Protein AF-A0A2I2ZJA7-F1 (afdb_monomer)

Near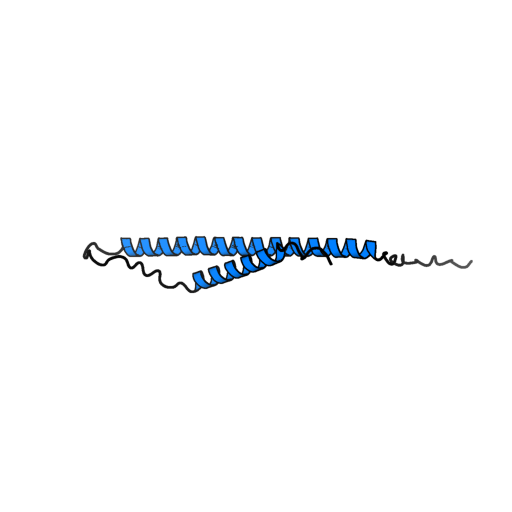est PDB structures (foldseek):
  7vvz-assembly1_V  TM=4.470E-01  e=2.959E+00  Saccharomyces cerevisiae S288C
  5j9q-assembly1_H  TM=4.223E-01  e=4.584E+00  Saccharomyces cerevisiae S288C

Sequence (113 aa):
LSAKTLGIVTPRKPVLSVSARKIKDNAADWHNLILKWETLNDAGFTTANNIANLKISLLNKDKIELDSSSPASKENEEKVCLEYNEELEKLCEELQATLDGLRMVSRPGLCLS

pLDDT: mean 77.66, std 19.42, range [35.78, 98.38]

Solvent-accessible surface area (backbone atoms only — not comparable to full-atom values): 7046 Å² total; per-residue (Å²): 136,85,83,81,81,79,75,82,74,71,80,74,78,76,83,67,52,73,68,60,46,50,56,52,50,46,54,50,51,51,52,53,49,51,53,52,49,53,53,38,49,56,50,36,52,51,38,52,49,51,51,52,52,51,52,52,51,52,56,52,51,56,51,53,59,58,74,70,55,76,98,78,79,87,89,78,82,91,68,83,69,76,67,86,49,69,68,57,50,51,42,52,52,53,38,48,54,32,51,55,51,49,56,58,71,67,39,90,75,78,82,73,131

Mean predicted aligned error: 13.77 Å

Organism: Gorilla gorilla gorilla (NCBI:txid9595)

InterPro domains:
  IPR023250 Cyclin-dependent kinase 2-interacting protein [PR02040] (20-38)
  IPR023250 Cyclin-dependent kinase 2-interacting protein [PR02040] (40-56)
  IPR023250 Cyclin-dependent kinase 2-interacting protein [PR02040] (87-102)

Secondary structure (DSSP, 8-state):
-----------PPP---HHHHHHHHHHHHHHHHHHHHHHHHHHHHHHHHHHHHHHHHHHHHHHHHHHTS-S--------------HHHHHHHHHHHHHHHHHHHHT-TTTT--

Radius of gyration: 29.77 Å; Cα contacts (8 Å, |Δi|>4): 31; chains: 1; bounding box: 44×51×97 Å

Structure (mmCIF, N/CA/C/O backbone):
data_AF-A0A2I2ZJA7-F1
#
_entry.id   AF-A0A2I2ZJA7-F1
#
loop_
_atom_site.group_PDB
_atom_site.id
_atom_site.type_symbol
_atom_site.label_atom_id
_atom_site.label_alt_id
_atom_site.label_comp_id
_atom_site.label_asym_id
_atom_site.label_entity_id
_atom_site.label_seq_id
_atom_site.pdbx_PDB_ins_code
_atom_site.Cartn_x
_atom_site.Cartn_y
_atom_site.Cartn_z
_atom_site.occupancy
_atom_site.B_iso_or_equiv
_atom_site.auth_seq_id
_atom_site.auth_comp_id
_atom_site.auth_asym_id
_atom_site.auth_atom_id
_atom_site.pdbx_PDB_model_num
ATOM 1 N N . LEU A 1 1 ? 24.033 38.980 -51.776 1.00 39.03 1 LEU A N 1
ATOM 2 C CA . LEU A 1 1 ? 24.802 37.985 -50.991 1.00 39.03 1 LEU A CA 1
ATOM 3 C C . LEU A 1 1 ? 23.810 37.218 -50.125 1.00 39.03 1 LEU A C 1
ATOM 5 O O . LEU A 1 1 ? 23.237 37.800 -49.218 1.00 39.03 1 LEU A O 1
ATOM 9 N N . SER A 1 2 ? 23.502 35.976 -50.507 1.00 35.78 2 SER A N 1
ATOM 10 C CA . SER A 1 2 ? 22.451 35.152 -49.894 1.00 35.78 2 SER A CA 1
ATOM 11 C C . SER A 1 2 ? 22.894 34.631 -48.527 1.00 35.78 2 SER A C 1
ATOM 13 O O . SER A 1 2 ? 23.927 33.967 -48.431 1.00 35.78 2 SER A O 1
ATOM 15 N N . ALA A 1 3 ? 22.103 34.907 -47.490 1.00 47.34 3 ALA A N 1
ATOM 16 C CA . ALA A 1 3 ? 22.271 34.342 -46.158 1.00 47.34 3 ALA A CA 1
ATOM 17 C C . ALA A 1 3 ? 22.074 32.817 -46.210 1.00 47.34 3 ALA A C 1
ATOM 19 O O . ALA A 1 3 ? 21.063 32.330 -46.717 1.00 47.34 3 ALA A O 1
ATOM 20 N N . LYS A 1 4 ? 23.058 32.058 -45.718 1.00 46.59 4 LYS A N 1
ATOM 21 C CA . LYS A 1 4 ? 22.957 30.604 -45.558 1.00 46.59 4 LYS A CA 1
ATOM 22 C C . LYS A 1 4 ? 22.394 30.312 -44.171 1.00 46.59 4 LYS A C 1
ATOM 24 O O . LYS A 1 4 ? 23.106 30.411 -43.177 1.00 46.59 4 LYS A O 1
ATOM 29 N N . THR A 1 5 ? 21.115 29.963 -44.120 1.00 48.91 5 THR A N 1
ATOM 30 C CA . THR A 1 5 ? 20.448 29.430 -42.931 1.00 48.91 5 THR A CA 1
ATOM 31 C C . THR A 1 5 ? 21.079 28.084 -42.570 1.00 48.91 5 THR A C 1
ATOM 33 O O . THR A 1 5 ? 20.912 27.099 -43.289 1.00 48.91 5 THR A O 1
ATOM 36 N N . LEU A 1 6 ? 21.831 28.042 -41.469 1.00 50.38 6 LEU A N 1
ATOM 37 C CA . LEU A 1 6 ? 22.267 26.804 -40.824 1.00 50.38 6 LEU A CA 1
ATOM 38 C C . LEU A 1 6 ? 21.022 26.102 -40.277 1.00 50.38 6 LEU A C 1
ATOM 40 O O . LEU A 1 6 ? 20.464 26.501 -39.257 1.00 50.38 6 LEU A O 1
ATOM 44 N N . GLY A 1 7 ? 20.556 25.084 -40.999 1.00 50.22 7 GLY A N 1
ATOM 45 C CA . GLY A 1 7 ? 19.498 24.203 -40.529 1.00 50.22 7 GLY A CA 1
ATOM 46 C C . GLY A 1 7 ? 19.922 23.560 -39.213 1.00 50.22 7 GLY A C 1
ATOM 47 O O . GLY A 1 7 ? 20.906 22.824 -39.165 1.00 50.22 7 GLY A O 1
ATOM 48 N N . ILE A 1 8 ? 19.178 23.848 -38.147 1.00 54.09 8 ILE A N 1
ATOM 49 C CA . ILE A 1 8 ? 19.266 23.134 -36.876 1.00 54.09 8 ILE A CA 1
ATOM 50 C C . ILE A 1 8 ? 18.822 21.698 -37.159 1.00 54.09 8 ILE A C 1
ATOM 52 O O . ILE A 1 8 ? 17.633 21.383 -37.183 1.00 54.09 8 ILE A O 1
ATOM 56 N N . VAL A 1 9 ? 19.790 20.823 -37.430 1.00 58.50 9 VAL A N 1
ATOM 57 C CA . VAL A 1 9 ? 19.572 19.380 -37.414 1.00 58.50 9 VAL A CA 1
ATOM 58 C C . VAL A 1 9 ? 19.369 19.020 -35.953 1.00 58.50 9 VAL A C 1
ATOM 60 O O . VAL A 1 9 ? 20.319 18.933 -35.179 1.00 58.50 9 VAL A O 1
ATOM 63 N N . THR A 1 10 ? 18.112 18.860 -35.551 1.00 59.50 10 THR A N 1
ATOM 64 C CA . THR A 1 10 ? 17.778 18.260 -34.262 1.00 59.50 10 THR A CA 1
ATOM 65 C C . THR A 1 10 ? 18.471 16.895 -34.217 1.00 59.50 10 THR A C 1
ATOM 67 O O . THR A 1 10 ? 18.265 16.105 -35.147 1.00 59.50 10 THR A O 1
ATOM 70 N N . PRO A 1 11 ? 19.303 16.588 -33.202 1.00 55.91 11 PRO A N 1
ATOM 71 C CA . PRO A 1 11 ? 19.924 15.277 -33.095 1.00 55.91 11 PRO A CA 1
ATOM 72 C C . PRO A 1 11 ? 18.811 14.234 -33.041 1.00 55.91 11 PRO A C 1
ATOM 74 O O . PRO A 1 11 ? 18.062 14.156 -32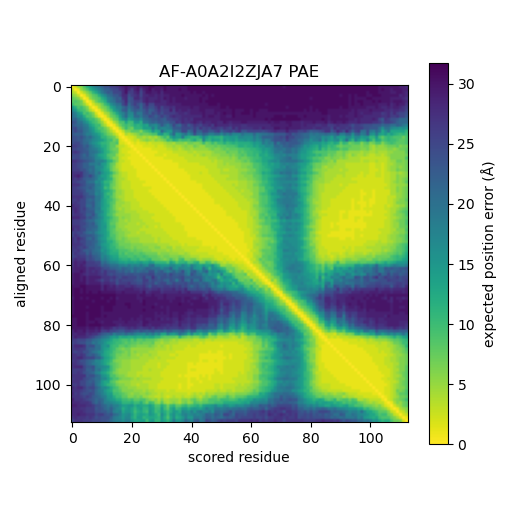.064 1.00 55.91 11 PRO A O 1
ATOM 77 N N . ARG A 1 12 ? 18.638 13.463 -34.121 1.00 64.12 12 ARG A N 1
ATOM 78 C CA . ARG A 1 12 ? 17.697 12.344 -34.119 1.00 64.12 12 ARG A CA 1
ATOM 79 C C . ARG A 1 12 ? 18.189 11.391 -33.040 1.00 64.12 12 ARG A C 1
ATOM 81 O O . ARG A 1 12 ? 19.308 10.894 -33.146 1.00 64.12 12 ARG A O 1
ATOM 88 N N . LYS A 1 13 ? 17.385 11.195 -31.988 1.00 64.19 13 LYS A N 1
ATOM 89 C CA . LYS A 1 13 ? 17.705 10.267 -30.896 1.00 64.19 13 LYS A CA 1
ATOM 90 C C . LYS A 1 13 ? 18.180 8.948 -31.519 1.00 64.19 13 LYS A C 1
ATOM 92 O O . LYS A 1 13 ? 17.409 8.360 -32.283 1.00 64.19 13 LYS A O 1
ATOM 97 N N . PRO A 1 14 ? 19.417 8.499 -31.245 1.00 65.81 14 PRO A N 1
ATOM 98 C CA . PRO A 1 14 ? 19.896 7.226 -31.752 1.00 65.81 14 PRO A CA 1
ATOM 99 C C . PRO A 1 14 ? 18.916 6.131 -31.335 1.00 65.81 14 PRO A C 1
ATOM 101 O O . PRO A 1 14 ? 18.520 6.060 -30.167 1.00 65.81 14 PRO A O 1
ATOM 104 N N . VAL A 1 15 ? 18.497 5.292 -32.283 1.00 66.12 15 VAL A N 1
ATOM 105 C CA . VAL A 1 15 ? 17.719 4.100 -31.949 1.00 66.12 15 VAL A CA 1
ATOM 106 C C . VAL A 1 15 ? 18.648 3.201 -31.147 1.00 66.12 15 VAL A C 1
ATOM 108 O O . VAL A 1 15 ? 19.607 2.653 -31.684 1.00 66.12 15 VAL A O 1
ATOM 111 N N . LEU A 1 16 ? 18.399 3.114 -29.840 1.00 70.12 16 LEU A N 1
ATOM 112 C CA . LEU A 1 16 ? 19.193 2.280 -28.946 1.00 70.12 16 LEU A CA 1
ATOM 113 C C . LEU A 1 16 ? 19.190 0.836 -29.451 1.00 70.12 16 LEU A C 1
ATOM 115 O O . LEU A 1 16 ? 18.149 0.322 -29.883 1.00 70.12 16 LEU A O 1
ATOM 119 N N . SER A 1 17 ? 20.346 0.181 -29.349 1.00 80.75 17 SER A N 1
ATOM 120 C CA . SER A 1 17 ? 20.433 -1.263 -29.529 1.00 80.75 17 SER A CA 1
ATOM 121 C C . SER A 1 17 ? 19.458 -1.965 -28.577 1.00 80.75 17 SER A C 1
ATOM 123 O O . SER A 1 17 ? 19.095 -1.442 -27.518 1.00 80.75 17 SER A O 1
ATOM 125 N N . VAL A 1 18 ? 19.029 -3.172 -28.944 1.00 77.69 18 VAL A N 1
ATOM 126 C CA . VAL A 1 18 ? 18.103 -3.969 -28.125 1.00 77.69 18 VAL A CA 1
ATOM 127 C C . VAL A 1 18 ? 18.649 -4.166 -26.703 1.00 77.69 18 VAL A C 1
ATOM 129 O O . VAL A 1 18 ? 17.889 -4.064 -25.744 1.00 77.69 18 VAL A O 1
ATOM 132 N N . SER A 1 19 ? 19.963 -4.360 -26.549 1.00 81.50 19 SER A N 1
ATOM 133 C CA . SER A 1 19 ? 20.619 -4.494 -25.241 1.00 81.50 19 SER A CA 1
ATOM 134 C C . SER A 1 19 ? 20.579 -3.209 -24.410 1.00 81.50 19 SER A C 1
ATOM 136 O O . SER A 1 19 ? 20.258 -3.263 -23.226 1.00 81.50 19 SER A O 1
ATOM 138 N N . ALA A 1 20 ? 20.833 -2.046 -25.017 1.00 86.00 20 ALA A N 1
ATOM 139 C CA . ALA A 1 20 ? 20.772 -0.763 -24.317 1.00 86.00 20 ALA A CA 1
ATOM 140 C C . ALA A 1 20 ? 19.340 -0.404 -23.884 1.00 86.00 20 ALA A C 1
ATOM 142 O O . ALA A 1 20 ? 19.147 0.182 -22.820 1.00 86.00 20 ALA A O 1
ATOM 143 N N . ARG A 1 21 ? 18.327 -0.788 -24.676 1.00 86.12 21 ARG A N 1
ATOM 144 C CA . ARG A 1 21 ? 16.916 -0.621 -24.300 1.00 86.12 21 ARG A CA 1
ATOM 145 C C . ARG A 1 21 ? 16.563 -1.458 -23.068 1.00 86.12 21 ARG A C 1
ATOM 147 O O . ARG A 1 21 ? 16.060 -0.888 -22.111 1.00 86.12 21 ARG A O 1
ATOM 154 N N . LYS A 1 22 ? 16.926 -2.746 -23.054 1.00 88.25 22 LYS A N 1
ATOM 155 C CA . LYS A 1 22 ? 16.681 -3.647 -21.912 1.00 88.25 22 LYS A CA 1
ATOM 156 C C . LYS A 1 22 ? 17.288 -3.143 -20.604 1.00 88.25 22 LYS A C 1
ATOM 158 O O . LYS A 1 22 ? 16.632 -3.166 -19.577 1.00 88.25 22 LYS A O 1
ATOM 163 N N . ILE A 1 23 ? 18.525 -2.642 -20.638 1.00 89.31 23 ILE A N 1
ATOM 164 C CA . ILE A 1 23 ? 19.180 -2.097 -19.435 1.00 89.31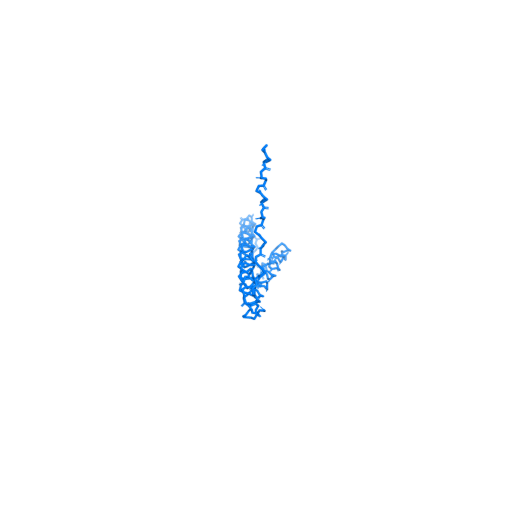 23 ILE A CA 1
ATOM 165 C C . ILE A 1 23 ? 18.399 -0.901 -18.878 1.00 89.31 23 ILE A C 1
ATOM 167 O O . ILE A 1 23 ? 18.204 -0.792 -17.671 1.00 89.31 23 ILE A O 1
ATOM 171 N N . LYS A 1 24 ? 17.948 -0.005 -19.760 1.00 90.81 24 LYS A N 1
ATOM 172 C CA . LYS A 1 24 ? 17.162 1.167 -19.371 1.00 90.81 24 LYS A CA 1
ATOM 173 C C . LYS A 1 24 ? 15.791 0.768 -18.815 1.00 90.81 24 LYS A C 1
ATOM 175 O O . LYS A 1 24 ? 15.359 1.359 -17.832 1.00 90.81 24 LYS A O 1
ATOM 180 N N . ASP A 1 25 ? 15.134 -0.212 -19.429 1.00 88.94 25 ASP A N 1
ATOM 181 C CA . ASP A 1 25 ? 13.830 -0.701 -18.976 1.00 88.94 25 ASP A CA 1
ATOM 182 C C . ASP A 1 25 ? 13.967 -1.376 -17.595 1.00 88.94 25 ASP A C 1
ATOM 184 O O . ASP A 1 25 ? 13.273 -0.980 -16.665 1.00 88.94 25 ASP A O 1
ATOM 188 N N . ASN A 1 26 ? 14.990 -2.216 -17.388 1.00 89.62 26 ASN A N 1
ATOM 189 C CA . ASN A 1 26 ? 15.303 -2.791 -16.073 1.00 89.62 26 ASN A CA 1
ATOM 190 C C . ASN A 1 26 ? 15.561 -1.717 -15.008 1.00 89.62 26 ASN A C 1
ATOM 192 O O . ASN A 1 26 ? 15.093 -1.834 -13.880 1.00 89.62 26 ASN A O 1
ATOM 196 N N . ALA A 1 27 ? 16.315 -0.663 -15.338 1.00 93.12 27 ALA A N 1
ATOM 197 C CA . ALA A 1 27 ? 16.563 0.433 -14.401 1.00 93.12 27 ALA A CA 1
ATOM 198 C C . ALA A 1 27 ? 15.261 1.151 -14.001 1.00 93.12 27 ALA A C 1
ATOM 200 O O . ALA A 1 27 ? 15.093 1.514 -12.836 1.00 93.12 27 ALA A O 1
ATOM 201 N N . ALA A 1 28 ? 14.335 1.328 -14.948 1.00 92.25 28 ALA A N 1
ATOM 202 C CA . ALA A 1 28 ? 13.018 1.884 -14.664 1.00 92.25 28 ALA A CA 1
ATOM 203 C C . ALA A 1 28 ? 12.182 0.942 -13.783 1.00 92.25 28 ALA A C 1
ATOM 205 O O . ALA A 1 28 ? 11.539 1.406 -12.845 1.00 92.25 28 ALA A O 1
ATOM 206 N N . ASP A 1 29 ? 12.237 -0.368 -14.024 1.00 90.19 29 ASP A N 1
ATOM 207 C CA . ASP A 1 29 ? 11.541 -1.358 -13.200 1.00 90.19 29 ASP A CA 1
ATOM 208 C C . ASP A 1 29 ? 12.057 -1.358 -11.759 1.00 90.19 29 ASP A C 1
ATOM 210 O O . ASP A 1 29 ? 11.257 -1.303 -10.825 1.00 90.19 29 ASP A O 1
ATOM 214 N N . TRP A 1 30 ? 13.377 -1.306 -11.557 1.00 92.56 30 TRP A N 1
ATOM 215 C CA . TRP A 1 30 ? 13.972 -1.157 -10.225 1.00 92.56 30 TRP A CA 1
ATOM 216 C C . TRP A 1 30 ? 13.520 0.122 -9.526 1.00 92.56 30 TRP A C 1
ATOM 218 O O . TRP A 1 30 ? 13.142 0.076 -8.358 1.00 92.56 30 TRP A O 1
ATOM 228 N N . HIS A 1 31 ? 13.511 1.251 -10.236 1.00 94.44 31 HIS A N 1
ATOM 229 C CA . HIS A 1 31 ? 13.014 2.509 -9.683 1.00 94.44 31 HIS A CA 1
ATOM 230 C C . HIS A 1 31 ? 11.546 2.396 -9.246 1.00 94.44 31 HIS A C 1
ATOM 232 O O . HIS A 1 31 ? 11.200 2.781 -8.131 1.00 94.44 31 HIS A O 1
ATOM 238 N N . ASN A 1 32 ? 10.698 1.804 -10.088 1.00 92.94 32 ASN A N 1
ATOM 239 C CA . ASN A 1 32 ? 9.285 1.597 -9.784 1.00 92.94 32 ASN A CA 1
ATOM 240 C C . ASN A 1 32 ? 9.077 0.645 -8.596 1.00 92.94 32 ASN A C 1
ATOM 242 O O . ASN A 1 32 ? 8.161 0.851 -7.801 1.00 92.94 32 ASN A O 1
ATOM 246 N N . LEU A 1 33 ? 9.901 -0.400 -8.468 1.00 92.38 33 LEU A N 1
ATOM 247 C CA . LEU A 1 33 ? 9.849 -1.333 -7.340 1.00 92.38 33 LEU A CA 1
ATOM 248 C C . LEU A 1 33 ? 10.247 -0.653 -6.028 1.00 92.38 33 LEU A C 1
ATOM 250 O O . LEU A 1 33 ? 9.543 -0.821 -5.036 1.00 92.38 33 LEU A O 1
ATOM 254 N N . ILE A 1 34 ? 11.318 0.145 -6.033 1.00 94.00 34 ILE A N 1
ATOM 255 C CA . ILE A 1 34 ? 11.758 0.913 -4.859 1.00 94.00 34 ILE A CA 1
ATOM 256 C C . ILE A 1 34 ? 10.669 1.902 -4.436 1.00 94.00 34 ILE A C 1
ATOM 258 O O . ILE A 1 34 ? 10.281 1.920 -3.274 1.00 94.00 34 ILE A O 1
ATOM 262 N N . LEU A 1 35 ? 10.100 2.652 -5.381 1.00 95.56 35 LEU A N 1
ATOM 263 C CA . LEU A 1 35 ? 9.052 3.627 -5.076 1.00 95.56 35 LEU A CA 1
ATOM 264 C C . LEU A 1 35 ? 7.795 2.963 -4.487 1.00 95.56 35 LEU A C 1
ATOM 266 O O . LEU A 1 35 ? 7.201 3.472 -3.534 1.00 95.56 35 LEU A O 1
ATOM 270 N N . LYS A 1 36 ? 7.398 1.793 -5.010 1.00 95.38 36 LYS A N 1
ATOM 271 C CA . LYS A 1 36 ? 6.303 0.991 -4.435 1.00 95.38 36 LYS A CA 1
ATOM 272 C C . LYS A 1 36 ? 6.634 0.494 -3.029 1.00 95.38 36 LYS A C 1
ATOM 274 O O . LYS A 1 36 ? 5.766 0.538 -2.164 1.00 95.38 36 LYS A O 1
ATOM 279 N N . TRP A 1 37 ? 7.860 0.022 -2.809 1.00 96.38 37 TRP A N 1
ATOM 280 C CA . TRP A 1 37 ? 8.335 -0.429 -1.500 1.00 96.38 37 TRP A CA 1
ATOM 281 C C . TRP A 1 37 ? 8.274 0.691 -0.458 1.00 96.38 37 TRP A C 1
ATOM 283 O O . TRP A 1 37 ? 7.735 0.486 0.624 1.00 96.38 37 TRP A O 1
ATOM 293 N N . GLU A 1 38 ? 8.789 1.876 -0.791 1.00 97.12 38 GLU A N 1
ATOM 294 C CA . GLU A 1 38 ? 8.762 3.052 0.088 1.00 97.12 38 GLU A CA 1
ATOM 295 C C . GLU A 1 38 ? 7.323 3.444 0.438 1.00 97.12 38 GLU A C 1
ATOM 297 O O . GLU A 1 38 ? 6.983 3.539 1.613 1.00 97.12 38 GLU A O 1
ATOM 302 N N . THR A 1 39 ? 6.448 3.531 -0.570 1.00 97.69 39 THR A N 1
ATOM 303 C CA . THR A 1 39 ? 5.027 3.864 -0.370 1.00 97.69 39 THR A CA 1
ATOM 304 C C . THR A 1 39 ? 4.329 2.873 0.568 1.00 97.69 39 THR A C 1
ATOM 306 O O . THR A 1 39 ? 3.581 3.275 1.457 1.00 97.69 39 THR A O 1
ATOM 309 N N . LEU A 1 40 ? 4.562 1.569 0.380 1.00 97.50 40 LEU A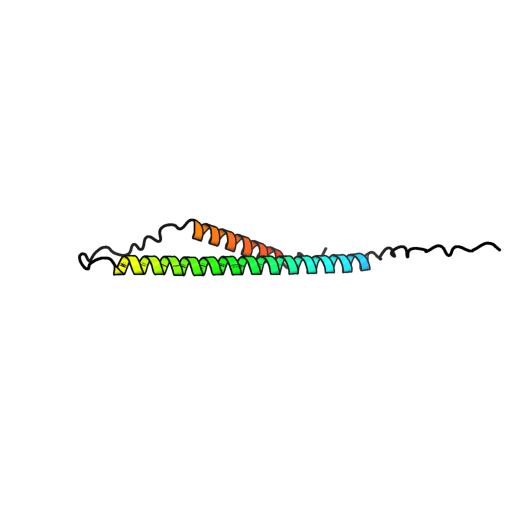 N 1
ATOM 310 C CA . LEU A 1 40 ? 3.973 0.533 1.229 1.00 97.50 40 LEU A CA 1
ATOM 311 C C . LEU A 1 40 ? 4.530 0.575 2.657 1.00 97.50 40 LEU A C 1
ATOM 313 O O . LEU A 1 40 ? 3.776 0.371 3.603 1.00 97.50 40 LEU A O 1
ATOM 317 N N . ASN A 1 41 ? 5.820 0.861 2.839 1.00 97.44 41 ASN A N 1
ATOM 318 C CA . ASN A 1 41 ? 6.394 1.004 4.176 1.00 97.44 41 ASN A CA 1
ATOM 319 C C . ASN A 1 41 ? 5.819 2.199 4.930 1.00 97.44 41 ASN A C 1
ATOM 321 O O . ASN A 1 41 ? 5.473 2.055 6.102 1.00 97.44 41 ASN A O 1
ATOM 325 N N . ASP A 1 42 ? 5.691 3.350 4.271 1.00 98.25 42 ASP A N 1
ATOM 326 C CA . ASP A 1 42 ? 5.126 4.553 4.884 1.00 98.25 42 ASP A CA 1
ATOM 327 C C . ASP A 1 42 ? 3.665 4.328 5.295 1.00 98.25 42 ASP A C 1
ATOM 329 O O . ASP A 1 42 ? 3.267 4.670 6.415 1.00 98.25 42 ASP A O 1
ATOM 333 N N . ALA A 1 43 ? 2.879 3.685 4.422 1.00 97.75 43 ALA A N 1
ATOM 334 C CA . ALA A 1 43 ? 1.512 3.278 4.730 1.00 97.75 43 ALA A CA 1
ATOM 335 C C . ALA A 1 43 ? 1.478 2.314 5.927 1.00 97.75 43 ALA A C 1
ATOM 337 O O . ALA A 1 43 ? 0.806 2.586 6.919 1.00 97.75 43 ALA A O 1
ATOM 338 N N . GLY A 1 44 ? 2.275 1.242 5.893 1.00 98.00 44 GLY A N 1
ATOM 339 C CA . GLY A 1 44 ? 2.315 0.236 6.955 1.00 98.00 44 GLY A CA 1
ATOM 340 C C . GLY A 1 44 ? 2.732 0.808 8.310 1.00 98.00 44 GLY A C 1
ATOM 341 O O . GLY A 1 44 ? 2.128 0.473 9.330 1.00 98.00 44 GLY A O 1
ATOM 342 N N . PHE A 1 45 ? 3.717 1.711 8.333 1.00 98.25 45 PHE A N 1
ATOM 343 C CA . PHE A 1 45 ? 4.146 2.389 9.556 1.00 98.25 45 PHE A CA 1
ATOM 344 C C . PHE A 1 45 ? 3.049 3.304 10.108 1.00 98.25 45 PHE A C 1
ATOM 346 O O . PHE A 1 45 ? 2.783 3.298 11.311 1.00 98.25 45 PHE A O 1
ATOM 353 N N . THR A 1 46 ? 2.370 4.045 9.231 1.00 98.38 46 THR A N 1
ATOM 354 C CA . THR A 1 46 ? 1.247 4.910 9.611 1.00 98.38 46 THR A CA 1
ATOM 355 C C . THR A 1 46 ? 0.102 4.094 10.212 1.00 98.38 46 THR A C 1
ATOM 357 O O . THR A 1 46 ? -0.361 4.403 11.311 1.00 98.38 46 THR A O 1
ATOM 360 N N . THR A 1 47 ? -0.314 3.013 9.550 1.00 98.12 47 THR A N 1
ATOM 361 C CA . THR A 1 47 ? -1.389 2.135 10.030 1.00 98.12 47 THR A CA 1
ATOM 362 C C . THR A 1 47 ? -1.016 1.468 11.355 1.00 98.12 47 THR A C 1
ATOM 364 O O . THR A 1 47 ? -1.818 1.470 12.289 1.00 98.12 47 THR A O 1
ATOM 367 N N . ALA A 1 48 ? 0.218 0.971 11.500 1.00 98.06 48 ALA A N 1
ATOM 368 C CA . ALA A 1 48 ? 0.699 0.387 12.754 1.00 98.06 48 ALA A CA 1
ATOM 369 C C . ALA A 1 48 ? 0.713 1.402 13.912 1.00 98.06 48 ALA A C 1
ATOM 371 O O . ALA A 1 48 ? 0.314 1.073 15.032 1.00 98.06 48 ALA A O 1
ATOM 372 N N . ASN A 1 49 ? 1.122 2.646 13.648 1.00 98.00 49 ASN A N 1
ATOM 373 C CA . ASN A 1 49 ? 1.086 3.723 14.634 1.00 98.00 49 ASN A CA 1
ATOM 374 C C . ASN A 1 49 ? -0.354 4.061 15.054 1.00 98.00 49 ASN A C 1
ATOM 376 O O . ASN A 1 49 ? -0.630 4.219 16.242 1.00 98.00 49 ASN A O 1
ATOM 380 N N . ASN A 1 50 ? -1.293 4.105 14.104 1.00 97.38 50 ASN A N 1
ATOM 381 C CA . ASN A 1 50 ? -2.712 4.322 14.396 1.00 97.38 50 ASN A CA 1
ATOM 382 C C . ASN A 1 50 ? -3.288 3.199 15.268 1.00 97.38 50 ASN A C 1
ATOM 384 O O . ASN A 1 50 ? -3.956 3.486 16.259 1.00 97.38 50 ASN A O 1
ATOM 388 N N . ILE A 1 51 ? -2.951 1.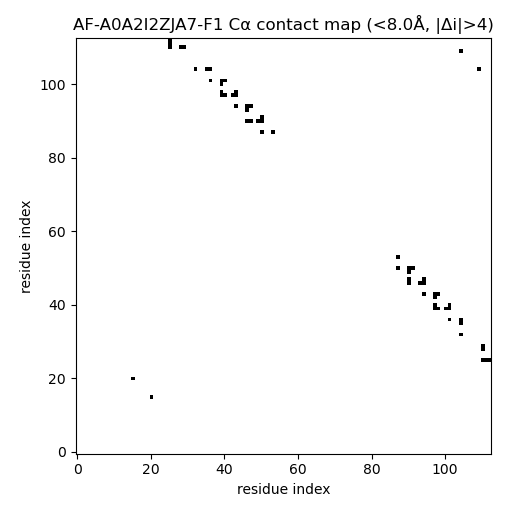936 14.978 1.00 96.19 51 ILE A N 1
ATOM 389 C CA . ILE A 1 51 ? -3.330 0.782 15.810 1.00 96.19 51 ILE A CA 1
ATOM 390 C C . ILE A 1 51 ? -2.799 0.938 17.239 1.00 96.19 51 ILE A C 1
ATOM 392 O O . ILE A 1 51 ? -3.536 0.716 18.202 1.00 96.19 51 ILE A O 1
ATOM 396 N N . ALA A 1 52 ? -1.528 1.316 17.396 1.00 95.75 52 ALA A N 1
ATOM 397 C CA . ALA A 1 52 ? -0.925 1.509 18.711 1.00 95.75 52 ALA A CA 1
ATOM 398 C C . ALA A 1 52 ? -1.627 2.628 19.497 1.00 95.75 52 ALA A C 1
ATOM 400 O O . ALA A 1 52 ? -2.003 2.424 20.652 1.00 95.75 52 ALA A O 1
ATOM 401 N N . ASN A 1 53 ? -1.871 3.775 18.858 1.00 95.06 53 ASN A N 1
ATOM 402 C CA . ASN A 1 53 ? -2.557 4.909 19.477 1.00 95.06 53 ASN A CA 1
ATOM 403 C C . ASN A 1 53 ? -4.004 4.569 19.863 1.00 95.06 53 ASN A C 1
ATOM 405 O O . ASN A 1 53 ? -4.448 4.921 20.960 1.00 95.06 53 ASN A O 1
ATOM 409 N N . LEU A 1 54 ? -4.723 3.839 19.005 1.00 93.00 54 LEU A N 1
ATOM 410 C CA . LEU A 1 54 ? -6.086 3.388 19.276 1.00 93.00 54 LEU A CA 1
ATOM 411 C C . LEU A 1 54 ? -6.118 2.445 20.483 1.00 93.00 54 LEU A C 1
ATOM 413 O O . LEU A 1 54 ? -6.892 2.662 21.412 1.00 93.00 54 LEU A O 1
ATOM 417 N N . LYS A 1 55 ? -5.212 1.459 20.536 1.00 90.06 55 LYS A N 1
ATOM 418 C CA . LYS A 1 55 ? -5.087 0.553 21.688 1.00 90.06 55 LYS A CA 1
ATOM 419 C C . LYS A 1 55 ? -4.766 1.291 22.986 1.00 90.06 55 LYS A C 1
ATOM 421 O O . LYS A 1 55 ? -5.379 0.993 24.005 1.00 90.06 55 LYS A O 1
ATOM 426 N N . ILE A 1 56 ? -3.850 2.262 22.963 1.00 91.06 56 ILE A N 1
ATOM 427 C CA . ILE A 1 56 ? -3.542 3.090 24.143 1.00 91.06 56 ILE A CA 1
ATOM 428 C C . ILE A 1 56 ? -4.790 3.857 24.605 1.00 91.06 56 ILE A C 1
ATOM 430 O O . ILE A 1 56 ? -5.061 3.936 25.802 1.00 91.06 56 ILE A O 1
ATOM 434 N N . SER A 1 57 ? -5.566 4.398 23.665 1.00 88.44 57 SER A N 1
ATOM 435 C CA . SER A 1 57 ? -6.770 5.183 23.962 1.00 88.44 57 SER A CA 1
ATOM 436 C C . SER A 1 57 ? -7.884 4.324 24.563 1.00 88.44 57 SER A C 1
ATOM 438 O O . SER A 1 57 ? -8.487 4.729 25.555 1.00 88.44 57 SER A O 1
ATOM 440 N N . LEU A 1 58 ? -8.104 3.122 24.020 1.00 86.38 58 LEU A N 1
ATOM 441 C CA . LEU A 1 58 ? -9.057 2.146 24.557 1.00 86.38 58 LEU A CA 1
ATOM 442 C C . LEU A 1 58 ? -8.686 1.738 25.988 1.00 86.38 58 LEU A C 1
ATOM 444 O O . LEU A 1 58 ? -9.499 1.886 26.895 1.00 86.38 58 LEU A O 1
ATOM 448 N N . LEU A 1 59 ? -7.422 1.364 26.220 1.00 84.25 59 LEU A N 1
ATOM 449 C CA . LEU A 1 59 ? -6.934 0.992 27.554 1.00 84.25 59 LEU A CA 1
ATOM 450 C C . LEU A 1 59 ? -7.071 2.132 28.578 1.00 84.25 59 LEU A C 1
ATOM 452 O O . LEU A 1 59 ? -7.378 1.894 29.746 1.00 84.25 59 LEU A O 1
ATOM 456 N N . ASN A 1 60 ? -6.844 3.379 28.156 1.00 81.81 60 ASN A N 1
ATOM 457 C CA . ASN A 1 60 ? -7.003 4.542 29.027 1.00 81.81 60 ASN A CA 1
ATOM 458 C C . ASN A 1 60 ? -8.475 4.823 29.363 1.00 81.81 60 ASN A C 1
ATOM 460 O O . ASN A 1 60 ? -8.761 5.227 30.490 1.00 81.81 60 ASN A O 1
ATOM 464 N N . LYS A 1 61 ? -9.399 4.608 28.418 1.00 75.56 61 LYS A N 1
ATOM 465 C CA . LYS A 1 61 ? -10.844 4.760 28.647 1.00 75.56 61 LYS A CA 1
ATOM 466 C C . LYS A 1 61 ? -11.343 3.734 29.666 1.00 75.56 61 LYS A C 1
ATOM 468 O O . LYS A 1 61 ? -12.000 4.114 30.633 1.00 75.56 61 LYS A O 1
ATOM 473 N N . ASP A 1 62 ? -10.931 2.478 29.509 1.00 67.00 62 ASP A N 1
ATOM 474 C CA . ASP A 1 62 ? -11.310 1.381 30.406 1.00 67.00 62 ASP A CA 1
ATOM 475 C C . ASP A 1 62 ? -10.809 1.618 31.839 1.00 67.00 62 ASP A C 1
ATOM 477 O O . ASP A 1 62 ? -11.518 1.359 32.811 1.00 67.00 62 ASP A O 1
ATOM 481 N N . LYS A 1 63 ? -9.604 2.185 31.991 1.00 70.00 63 LYS A N 1
ATOM 482 C CA . LYS A 1 63 ? -9.045 2.534 33.305 1.00 70.00 63 LYS A CA 1
ATOM 483 C C . LYS A 1 63 ? -9.858 3.619 34.027 1.00 70.00 63 LYS A C 1
ATOM 485 O O . LYS A 1 63 ? -10.076 3.512 35.230 1.00 70.00 63 LYS A O 1
ATOM 490 N N . ILE A 1 64 ? -10.303 4.655 33.312 1.00 62.75 64 ILE A N 1
ATOM 491 C CA . ILE A 1 64 ? -11.073 5.769 33.895 1.00 62.75 64 ILE A CA 1
ATOM 492 C C . ILE A 1 64 ? -12.481 5.312 34.308 1.00 62.75 64 ILE A C 1
ATOM 494 O O . ILE A 1 64 ? -12.968 5.712 35.365 1.00 62.75 64 ILE A O 1
ATOM 498 N N . GLU A 1 65 ? -13.128 4.458 33.509 1.00 59.97 65 GLU A N 1
ATOM 499 C CA . GLU A 1 65 ? -14.439 3.886 33.845 1.00 59.97 65 GLU A CA 1
ATOM 500 C C . GLU A 1 65 ? -14.361 2.996 35.099 1.00 59.97 65 GLU A C 1
ATOM 502 O O . GLU A 1 65 ? -15.216 3.114 35.986 1.00 59.97 65 GLU A O 1
ATOM 507 N N . LEU A 1 66 ? -13.297 2.193 35.229 1.00 56.91 66 LEU A N 1
ATOM 508 C CA . LEU A 1 66 ? -13.068 1.306 36.374 1.00 56.91 66 LEU A CA 1
ATOM 509 C C . LEU A 1 66 ? -12.823 2.072 37.690 1.00 56.91 66 LEU A C 1
ATOM 511 O O . LEU A 1 66 ? -13.387 1.707 38.720 1.00 56.91 66 LEU A O 1
ATOM 515 N N . ASP A 1 67 ? -12.043 3.159 37.655 1.00 55.97 67 ASP A N 1
ATOM 516 C CA . ASP A 1 67 ? -11.730 3.986 38.835 1.00 55.97 67 ASP A CA 1
ATOM 517 C C . ASP A 1 67 ? -12.915 4.868 39.301 1.00 55.97 67 ASP A C 1
ATOM 519 O O . ASP A 1 67 ? -12.916 5.372 40.426 1.00 55.97 67 ASP A O 1
ATOM 523 N N . SER A 1 68 ? -13.942 5.059 38.461 1.00 58.03 68 SER A N 1
ATOM 524 C CA . SER A 1 68 ? -15.138 5.861 38.782 1.00 58.03 68 SER A CA 1
ATOM 525 C C . SER A 1 68 ? -16.266 5.074 39.470 1.00 58.03 68 SER A C 1
ATOM 527 O O . SER A 1 68 ? -17.207 5.672 39.999 1.00 58.03 68 SER A O 1
ATOM 529 N N . SER A 1 69 ? -16.180 3.739 39.494 1.00 53.41 69 SER A N 1
ATOM 530 C CA . SER A 1 69 ? -17.191 2.877 40.111 1.00 53.41 69 SER A CA 1
ATOM 531 C C . SER A 1 69 ? -16.881 2.627 41.591 1.00 53.41 69 SER A C 1
ATOM 533 O O . SER A 1 69 ? -15.819 2.134 41.961 1.00 53.41 69 SER A O 1
ATOM 535 N N . SER A 1 70 ? -17.836 2.977 42.456 1.00 57.31 70 SER A N 1
ATOM 536 C CA . SER A 1 70 ? -17.783 2.776 43.914 1.00 57.31 70 SER A CA 1
ATOM 537 C C . SER A 1 70 ? -17.530 1.300 44.294 1.00 57.31 70 SER A C 1
ATOM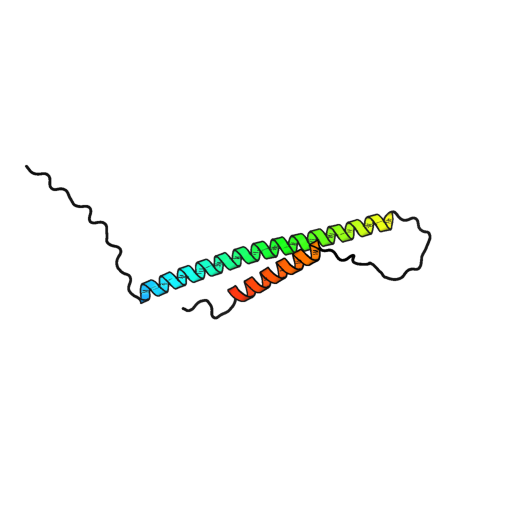 539 O O . SER A 1 70 ? -18.053 0.410 43.617 1.00 57.31 70 SER A O 1
ATOM 541 N N . PRO A 1 71 ? -16.793 0.990 45.385 1.00 50.47 71 PRO A N 1
ATOM 542 C CA . PRO A 1 71 ? -16.402 -0.374 45.731 1.00 50.47 71 PRO A CA 1
ATOM 543 C C . PRO A 1 71 ? -17.556 -1.120 46.414 1.00 50.47 71 PRO A C 1
ATOM 545 O O . PRO A 1 71 ? -17.535 -1.376 47.615 1.00 50.47 71 PRO A O 1
ATOM 548 N N . ALA A 1 72 ? -18.586 -1.480 45.657 1.00 49.12 72 ALA A N 1
ATOM 549 C CA . ALA A 1 72 ? -19.642 -2.364 46.131 1.00 49.12 72 ALA A CA 1
ATOM 550 C C . ALA A 1 72 ? -20.104 -3.287 45.006 1.00 49.12 72 ALA A C 1
ATOM 552 O O . ALA A 1 72 ? -21.120 -3.028 44.369 1.00 49.12 72 ALA A O 1
ATOM 553 N N . SER A 1 73 ? -19.324 -4.348 44.780 1.00 43.47 73 SER A N 1
ATOM 554 C CA . SER A 1 73 ? -19.727 -5.695 44.331 1.00 43.47 73 SER A CA 1
ATOM 555 C C . SER A 1 73 ? -18.533 -6.357 43.644 1.00 43.47 73 SER A C 1
ATOM 557 O O . SER A 1 73 ? -18.250 -6.122 42.473 1.00 43.47 73 SER A O 1
ATOM 559 N N . LYS A 1 74 ? -17.793 -7.163 44.411 1.00 58.94 74 LYS A N 1
ATOM 560 C CA . LYS A 1 74 ? -16.916 -8.192 43.847 1.00 58.94 74 LYS A CA 1
ATOM 561 C C . LYS A 1 74 ? -17.793 -9.308 43.281 1.00 58.94 74 LYS A C 1
ATOM 563 O O . LYS A 1 74 ? -18.860 -9.556 43.831 1.00 58.94 74 LYS A O 1
ATOM 568 N N . GLU A 1 75 ? -17.243 -9.997 42.283 1.00 48.78 75 GLU A N 1
ATOM 569 C CA . GLU A 1 75 ? -17.760 -11.206 41.626 1.00 48.78 75 GLU A CA 1
ATOM 570 C C . GLU A 1 75 ? -18.530 -10.939 40.321 1.00 48.78 75 GLU A C 1
ATOM 572 O O . GLU A 1 75 ? -19.745 -11.061 40.216 1.00 48.78 75 GLU A O 1
ATOM 577 N N . ASN A 1 76 ? -17.777 -10.593 39.278 1.00 41.84 76 ASN A N 1
ATOM 578 C CA . ASN A 1 76 ? -17.945 -11.264 37.995 1.00 41.84 76 ASN A CA 1
ATOM 579 C C . ASN A 1 76 ? -16.582 -11.349 37.312 1.00 41.84 76 ASN A C 1
ATOM 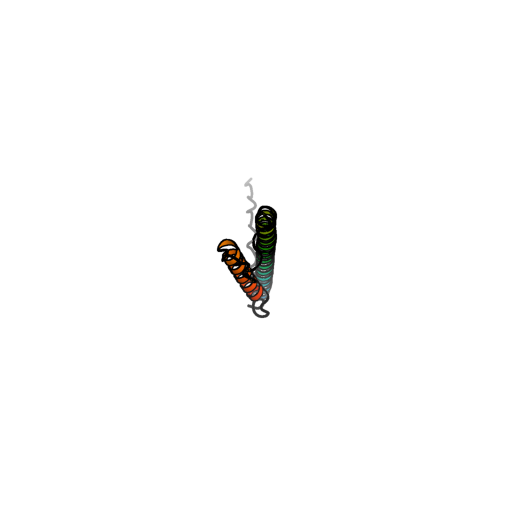581 O O . ASN A 1 76 ? -15.910 -10.349 37.067 1.00 41.84 76 ASN A O 1
ATOM 585 N N . GLU A 1 77 ? -16.164 -12.587 37.111 1.00 44.34 77 GLU A N 1
ATOM 586 C CA . GLU A 1 77 ? -14.956 -12.993 36.422 1.00 44.34 77 GLU A CA 1
ATOM 587 C C . GLU A 1 77 ? -14.908 -12.381 35.017 1.00 44.34 77 GLU A C 1
ATOM 589 O O . GLU A 1 77 ? -15.871 -12.439 34.255 1.00 44.34 77 GLU A O 1
ATOM 594 N N . GLU A 1 78 ? -13.758 -11.789 34.698 1.00 45.31 78 GLU A N 1
ATOM 595 C CA . GLU A 1 78 ? -13.089 -11.960 33.409 1.00 45.31 78 GLU A CA 1
ATOM 596 C C . GLU A 1 78 ? -13.994 -11.945 32.167 1.00 45.31 78 GLU A C 1
ATOM 598 O O . GLU A 1 78 ? -14.028 -12.866 31.357 1.00 45.31 78 GLU A O 1
ATOM 603 N N . LYS A 1 79 ? -14.700 -10.837 31.967 1.00 45.09 79 LYS A N 1
ATOM 604 C CA . LYS A 1 79 ? -15.075 -10.396 30.626 1.00 45.09 79 LYS A CA 1
ATOM 605 C C . LYS A 1 79 ? -14.760 -8.920 30.515 1.00 45.09 79 LYS A C 1
ATOM 607 O O . LYS A 1 79 ? -15.653 -8.079 30.533 1.00 45.09 79 LYS A O 1
ATOM 612 N N . VAL A 1 80 ? -13.475 -8.609 30.328 1.00 48.69 80 VAL A N 1
ATOM 613 C CA . VAL A 1 80 ? -13.147 -7.497 29.431 1.00 48.69 80 VAL A CA 1
ATOM 614 C C . VAL A 1 80 ? -13.701 -7.950 28.088 1.00 48.69 80 VAL A C 1
ATOM 616 O O . VAL A 1 80 ? -13.054 -8.678 27.338 1.00 48.69 80 VAL A O 1
ATOM 619 N N . CYS A 1 81 ? -14.978 -7.651 27.856 1.00 43.75 81 CYS A N 1
ATOM 620 C CA . CYS A 1 81 ? -15.539 -7.658 26.529 1.00 43.75 81 CYS A CA 1
ATOM 621 C C . CYS A 1 81 ? -14.678 -6.634 25.801 1.00 43.75 81 CYS A C 1
ATOM 623 O O . CYS A 1 81 ? -14.881 -5.435 25.966 1.00 43.75 81 CYS A O 1
ATOM 625 N N . LEU A 1 82 ? -13.630 -7.106 25.118 1.00 56.47 82 LEU A N 1
ATOM 626 C CA . LEU A 1 82 ? -12.977 -6.360 24.060 1.00 56.47 82 LEU A CA 1
ATOM 627 C C . LEU A 1 82 ? -14.088 -6.152 23.047 1.00 56.47 82 LEU A C 1
ATOM 629 O O . LEU A 1 82 ? -14.329 -7.000 22.189 1.00 56.47 82 LEU A O 1
ATOM 633 N N . GLU A 1 83 ? -14.872 -5.109 23.291 1.00 64.56 83 GLU A N 1
ATOM 634 C CA . GLU A 1 83 ? -16.001 -4.740 22.479 1.00 64.56 83 GLU A CA 1
ATOM 635 C C . GLU A 1 83 ? -15.438 -4.628 21.072 1.00 64.56 83 GLU A C 1
ATOM 637 O O . GLU A 1 83 ? -14.416 -3.968 20.849 1.00 64.56 83 GLU A O 1
ATOM 642 N N . TYR A 1 84 ? -16.004 -5.424 20.171 1.00 73.81 84 TYR A N 1
ATOM 643 C CA . TYR A 1 84 ? -15.525 -5.514 18.808 1.00 73.81 84 TYR A CA 1
ATOM 644 C C . TYR A 1 84 ? -15.394 -4.093 18.251 1.00 73.81 84 TYR A C 1
ATOM 646 O O . TYR A 1 84 ? -16.356 -3.325 18.231 1.00 73.81 84 TYR A O 1
ATOM 654 N N . ASN A 1 85 ? -14.166 -3.724 17.891 1.00 86.44 85 ASN A N 1
ATOM 655 C CA . ASN A 1 85 ? -13.838 -2.377 17.465 1.00 86.44 85 ASN A CA 1
ATOM 656 C C . ASN A 1 85 ? -13.654 -2.393 15.946 1.00 86.44 85 ASN A C 1
ATOM 658 O O . ASN A 1 85 ? -12.610 -2.809 15.444 1.00 86.44 85 ASN A O 1
ATOM 662 N N . GLU A 1 86 ? -14.691 -1.953 15.234 1.00 90.38 86 GLU A N 1
ATOM 663 C CA . GLU A 1 86 ? -14.730 -1.889 13.766 1.00 90.38 86 GLU A CA 1
ATOM 664 C C . GLU A 1 86 ? -13.547 -1.098 13.185 1.00 90.38 86 GLU A C 1
ATOM 666 O O . GLU A 1 86 ? -12.979 -1.470 12.158 1.00 90.38 86 GLU A O 1
ATOM 671 N N . GLU A 1 87 ? -13.134 -0.018 13.855 1.00 93.06 87 GLU A N 1
ATOM 672 C CA . GLU A 1 87 ? -11.998 0.801 13.425 1.00 93.06 87 GLU A CA 1
ATOM 673 C C . GLU A 1 87 ? -10.673 0.030 13.522 1.00 93.06 87 GLU A C 1
ATOM 675 O O . GLU A 1 87 ? -9.861 0.065 12.596 1.00 93.06 87 GLU A O 1
ATOM 680 N N . LEU A 1 88 ? -10.466 -0.713 14.610 1.00 92.94 88 LEU A N 1
ATOM 681 C CA . LEU A 1 88 ? -9.291 -1.547 14.821 1.00 92.94 88 LEU A CA 1
ATOM 682 C C . LEU A 1 88 ? -9.236 -2.694 13.810 1.00 92.94 88 LEU A C 1
ATOM 684 O O . LEU A 1 88 ? -8.160 -2.966 13.282 1.00 92.94 88 LEU A O 1
ATOM 688 N N . GLU A 1 89 ? -10.368 -3.343 13.522 1.00 94.56 89 GLU A N 1
ATOM 689 C CA . GLU A 1 89 ? -10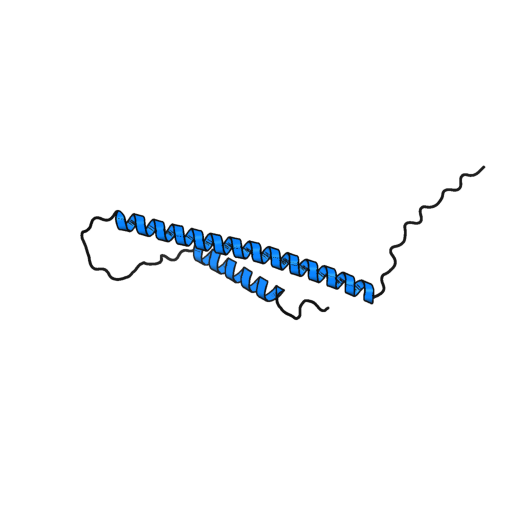.426 -4.392 12.498 1.00 94.56 89 GLU A CA 1
ATOM 690 C C . GLU A 1 89 ? -10.054 -3.835 11.125 1.00 94.56 89 GLU A C 1
ATOM 692 O O . GLU A 1 89 ? -9.149 -4.364 10.482 1.00 94.56 89 GLU A O 1
ATOM 697 N N . LYS A 1 90 ? -10.648 -2.706 10.723 1.00 96.69 90 LYS A N 1
ATOM 698 C CA . LYS A 1 90 ? -10.318 -2.042 9.458 1.00 96.69 90 LYS A CA 1
ATOM 699 C C . LYS A 1 90 ? -8.829 -1.697 9.358 1.00 96.69 90 LYS A C 1
ATOM 701 O O . LYS A 1 90 ? -8.215 -1.913 8.315 1.00 96.69 90 LYS A O 1
ATOM 706 N N . LEU A 1 91 ? -8.227 -1.182 10.432 1.00 97.19 91 LEU A N 1
ATOM 707 C CA . LEU A 1 91 ? -6.789 -0.898 10.464 1.00 97.19 91 LEU A CA 1
ATOM 708 C C . LEU A 1 91 ? -5.950 -2.181 10.348 1.00 97.19 91 LEU A C 1
ATOM 710 O O . LEU A 1 91 ? -4.909 -2.180 9.691 1.00 97.19 91 LEU A O 1
ATOM 714 N N . CYS A 1 92 ? -6.384 -3.285 10.959 1.00 97.00 92 CYS A N 1
ATOM 715 C CA . CYS A 1 92 ? -5.725 -4.580 10.807 1.00 97.00 92 CYS A CA 1
ATOM 716 C C . CYS A 1 92 ? -5.829 -5.120 9.372 1.00 97.00 92 CYS A C 1
ATOM 718 O O . CYS A 1 92 ? -4.829 -5.613 8.849 1.00 97.00 92 CYS A O 1
ATOM 720 N N . GLU A 1 93 ? -6.984 -4.991 8.718 1.00 97.94 93 GLU A N 1
ATOM 721 C CA . GLU A 1 93 ? -7.168 -5.355 7.307 1.00 97.94 93 GLU A CA 1
ATOM 722 C C . GLU A 1 93 ? -6.280 -4.514 6.381 1.00 97.94 93 GLU A C 1
ATOM 724 O O . GLU A 1 93 ? -5.621 -5.046 5.486 1.00 97.94 93 GLU A O 1
ATOM 729 N N . GLU A 1 94 ? -6.201 -3.205 6.624 1.00 97.75 94 GLU A N 1
ATOM 730 C CA . GLU A 1 94 ? -5.348 -2.289 5.862 1.00 97.75 94 GLU A CA 1
ATOM 731 C C . GLU A 1 94 ? -3.857 -2.626 6.027 1.00 97.75 94 GLU A C 1
ATOM 733 O O . GLU A 1 94 ? -3.097 -2.663 5.051 1.00 97.75 94 GLU A O 1
ATOM 738 N N . LEU A 1 95 ? -3.433 -2.946 7.254 1.00 98.06 95 LEU A N 1
ATOM 739 C CA . LEU A 1 95 ? -2.068 -3.390 7.520 1.00 98.06 95 LEU A CA 1
ATOM 740 C C . LEU A 1 95 ? -1.772 -4.723 6.820 1.00 98.06 95 LEU A C 1
ATOM 742 O O . LEU A 1 95 ? -0.703 -4.884 6.229 1.00 98.06 95 LEU A O 1
ATOM 746 N N . GLN A 1 96 ? -2.721 -5.661 6.835 1.00 97.94 96 GLN A N 1
ATOM 747 C CA . GLN A 1 96 ? -2.585 -6.947 6.154 1.00 97.94 96 GLN A CA 1
ATOM 748 C C . GLN A 1 96 ? -2.438 -6.767 4.637 1.00 97.94 96 GLN A C 1
ATOM 750 O O . GLN A 1 96 ? -1.510 -7.318 4.043 1.00 97.94 96 GLN A O 1
ATOM 755 N N . ALA A 1 97 ? -3.276 -5.929 4.021 1.00 97.62 97 ALA A N 1
ATOM 756 C CA . ALA A 1 97 ? -3.178 -5.605 2.600 1.00 97.62 97 ALA A CA 1
ATOM 757 C C . ALA A 1 97 ? -1.816 -4.981 2.242 1.00 97.62 97 ALA A C 1
ATOM 759 O O . ALA A 1 97 ? -1.223 -5.299 1.206 1.00 97.62 97 ALA A O 1
ATOM 760 N N . THR A 1 98 ? -1.280 -4.136 3.126 1.00 97.69 98 THR A N 1
ATOM 761 C CA . THR A 1 98 ? 0.048 -3.534 2.958 1.00 97.69 98 THR A CA 1
ATOM 762 C C . THR A 1 98 ? 1.162 -4.587 2.989 1.00 97.69 98 THR A C 1
ATOM 764 O O . THR A 1 98 ? 2.051 -4.580 2.132 1.00 97.69 98 THR A O 1
ATOM 767 N N . LEU A 1 99 ? 1.102 -5.536 3.930 1.00 95.88 99 LEU A N 1
ATOM 768 C CA . LEU A 1 99 ? 2.061 -6.643 4.029 1.00 95.88 99 LEU A CA 1
ATOM 769 C C . LEU A 1 99 ? 2.011 -7.566 2.806 1.00 95.88 99 LEU A C 1
ATOM 771 O O . LEU A 1 99 ? 3.058 -7.991 2.308 1.00 95.88 99 LEU A O 1
ATOM 775 N N . ASP A 1 100 ? 0.817 -7.839 2.286 1.00 95.56 100 ASP A N 1
ATOM 776 C CA . ASP A 1 100 ? 0.651 -8.616 1.058 1.00 95.56 100 ASP A CA 1
ATOM 777 C C . ASP A 1 100 ? 1.267 -7.891 -0.148 1.00 95.56 100 ASP A C 1
ATOM 779 O O . ASP A 1 100 ? 1.966 -8.510 -0.959 1.00 95.56 100 ASP A O 1
ATOM 783 N N . GLY A 1 101 ? 1.111 -6.566 -0.218 1.00 93.81 101 GLY A N 1
ATOM 784 C CA . GLY A 1 101 ? 1.803 -5.717 -1.189 1.00 93.81 101 GLY A CA 1
ATOM 785 C C . GLY A 1 101 ? 3.328 -5.826 -1.090 1.00 93.81 101 GLY A C 1
ATOM 786 O O . GLY A 1 101 ? 4.001 -6.058 -2.099 1.00 93.81 101 GLY A O 1
ATOM 787 N N . LEU A 1 102 ? 3.890 -5.735 0.119 1.00 93.44 102 LEU A N 1
ATOM 788 C CA . LEU A 1 102 ? 5.337 -5.857 0.345 1.00 93.44 102 LEU A CA 1
ATOM 789 C C . LEU A 1 102 ? 5.863 -7.239 -0.046 1.00 93.44 102 LEU A C 1
ATOM 791 O O . LEU A 1 102 ? 6.927 -7.357 -0.663 1.00 93.44 102 LEU A O 1
ATOM 795 N N . ARG A 1 103 ? 5.097 -8.297 0.238 1.00 91.19 103 ARG A N 1
ATOM 796 C CA . ARG A 1 103 ? 5.423 -9.666 -0.178 1.00 91.19 103 ARG A CA 1
ATOM 797 C C . ARG A 1 103 ? 5.472 -9.810 -1.699 1.00 91.19 103 ARG A C 1
ATOM 799 O O . ARG A 1 103 ? 6.282 -10.587 -2.206 1.00 91.19 103 ARG A O 1
ATOM 806 N N . MET A 1 104 ? 4.632 -9.073 -2.428 1.00 87.88 104 MET A N 1
ATOM 807 C CA . MET A 1 104 ? 4.682 -9.029 -3.890 1.00 87.88 104 MET A CA 1
ATOM 808 C C . MET A 1 104 ? 5.920 -8.303 -4.397 1.00 87.88 104 MET A C 1
ATOM 810 O O . MET A 1 104 ? 6.616 -8.857 -5.242 1.00 87.88 104 MET A O 1
ATOM 814 N N . VAL A 1 105 ? 6.252 -7.128 -3.857 1.00 86.75 105 VAL A N 1
ATOM 815 C CA . VAL A 1 105 ? 7.446 -6.371 -4.281 1.00 86.75 105 VAL A CA 1
ATOM 816 C C . VAL A 1 105 ? 8.743 -7.130 -3.976 1.00 86.75 105 VAL A C 1
ATOM 818 O O . VAL A 1 105 ? 9.67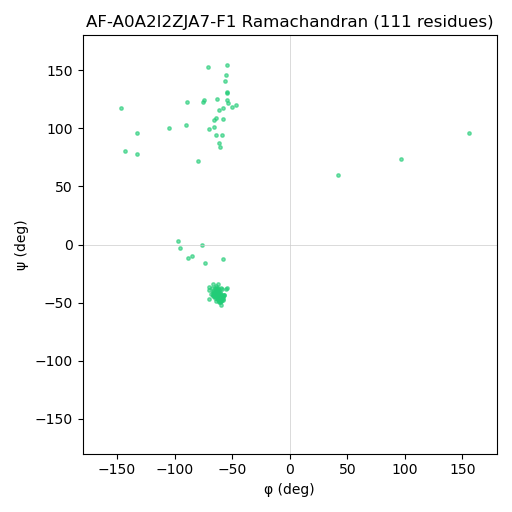1 -7.118 -4.778 1.00 86.75 105 VAL A O 1
ATOM 821 N N . SER A 1 106 ? 8.788 -7.863 -2.862 1.00 79.19 106 SER A N 1
ATOM 822 C CA . SER A 1 106 ? 9.959 -8.641 -2.426 1.00 79.19 106 SER A CA 1
ATOM 823 C C . SER A 1 106 ? 10.168 -9.947 -3.200 1.00 79.19 106 SER A C 1
ATOM 825 O O . SER A 1 106 ? 11.075 -10.721 -2.882 1.00 79.19 106 SER A O 1
ATOM 827 N N . ARG A 1 107 ? 9.295 -10.273 -4.163 1.00 80.62 107 ARG A N 1
ATOM 828 C CA . ARG A 1 107 ? 9.302 -11.586 -4.807 1.00 80.62 107 ARG A CA 1
ATOM 829 C C . ARG A 1 107 ? 10.475 -11.674 -5.801 1.00 80.62 107 ARG A C 1
ATOM 831 O O . ARG A 1 107 ? 10.490 -10.910 -6.765 1.00 80.62 107 ARG A O 1
ATOM 838 N N . PRO A 1 108 ? 11.402 -12.645 -5.662 1.00 66.75 108 PRO A N 1
ATOM 839 C CA . PRO A 1 108 ? 12.658 -12.691 -6.431 1.00 66.75 108 PRO A CA 1
ATOM 840 C C . PRO A 1 108 ? 12.536 -12.727 -7.967 1.00 66.75 108 PRO A C 1
ATOM 842 O O . PRO A 1 108 ? 13.534 -12.569 -8.660 1.00 66.75 108 PRO A O 1
ATOM 845 N N . GLY A 1 109 ? 11.340 -12.969 -8.516 1.00 67.12 109 GLY A N 1
ATOM 846 C CA . GLY A 1 109 ? 11.108 -13.146 -9.953 1.00 67.12 109 GLY A CA 1
ATOM 847 C C . GLY A 1 109 ? 10.656 -11.902 -10.726 1.00 67.12 109 GLY A C 1
ATOM 848 O O . GLY A 1 109 ? 10.476 -12.008 -11.932 1.00 67.12 109 GLY A O 1
ATOM 849 N N . LEU A 1 110 ? 10.439 -10.750 -10.081 1.00 63.41 110 LEU A N 1
ATOM 850 C CA . LEU A 1 110 ? 9.884 -9.557 -10.748 1.00 63.41 110 LEU A CA 1
ATOM 851 C C . LEU A 1 110 ? 10.924 -8.674 -11.460 1.00 63.41 110 LEU A C 1
ATOM 853 O O . LEU A 1 110 ? 10.537 -7.781 -12.204 1.00 63.41 110 LEU A O 1
ATOM 857 N N . CYS A 1 111 ? 12.224 -8.914 -11.264 1.00 57.12 111 CYS A N 1
ATOM 858 C CA . CYS A 1 111 ? 13.282 -8.005 -11.730 1.00 57.12 111 CYS A CA 1
ATOM 859 C C . CYS A 1 111 ? 13.926 -8.385 -13.079 1.00 57.12 111 CYS A C 1
ATOM 861 O O . CYS A 1 111 ? 14.903 -7.752 -13.477 1.00 57.12 111 CYS A O 1
ATOM 863 N N . LEU A 1 112 ? 13.453 -9.438 -13.755 1.00 54.06 112 LEU A N 1
ATOM 864 C CA . LEU A 1 112 ? 14.052 -9.941 -14.997 1.00 54.06 112 LEU A CA 1
ATOM 865 C C . LEU A 1 112 ? 12.961 -10.171 -16.051 1.00 54.06 112 LEU A C 1
ATOM 867 O O . LEU A 1 112 ? 12.313 -11.217 -16.061 1.00 54.06 112 LEU A O 1
ATOM 871 N N . SER A 1 113 ? 12.747 -9.202 -16.939 1.00 56.88 113 SER A N 1
ATOM 872 C CA . SER A 1 113 ? 11.951 -9.350 -18.170 1.00 56.88 113 SER A CA 1
ATOM 873 C C . SER A 1 113 ? 12.702 -8.764 -19.365 1.00 56.88 113 SER A C 1
ATOM 875 O O . SER A 1 113 ? 13.465 -7.795 -19.176 1.00 56.88 113 SER A O 1
#

Foldseek 3Di:
DDDDPPPPPDPPPPPDDPVVVQVVVLVVLVVVLVVLLVVLVVQLVVLVVVLVVVVVVVVVVVVVVVVPDDPPDDDDDDPPVPPDDPVNVVSVVSNVVSVVSNVVSPDPPSSHD